Protein AF-A0A2G5ZB03-F1 (afdb_monomer_lite)

Radius of gyration: 15.95 Å; chains: 1; bounding box: 41×30×41 Å

Sequence (141 aa):
ISEDELLQTTKEIRLANLKKQQDAGVDLIAVGDFTLYDRVLDTSAMFGIIPSRYNWKGGQVSTSTYFSMARGNDEAVASEMTKWFNTNYHYIVPEYEGQRFQLTENKPLTAYREAKSELGIKGKPVLLGPYTLLKLSKGYE

pLDDT: mean 97.03, std 3.92, range [60.28, 98.75]

Secondary structure (DSSP, 8-state):
--HHHHHHHHHHHHHHHHHHHHHTT-SS-EES---SS-HHHHHHHHTT---GGG---SSSPPHHHHHHHHH--SSSPPPPEEE-TTSS-EEEPPB-SSPPP--S--HHHHHHHHHHHHH----EE----HHHHHHH-BS--

Foldseek 3Di:
DDPVVVVVVLLVVLQVVQVVCVVVVPPAAEWLCDDPAAQLLVQCQQFVLQDCQLVDPDAHQDPVSSVCCCQNDPRGHHADWDDPPPDPDIHGAREHPPDGTDGRDPSQVVRCVSCCPVPVDNHDYDHDDPVVSVVSHPDPD

Structure (mmCIF, N/CA/C/O backbone):
data_AF-A0A2G5ZB03-F1
#
_entry.id   AF-A0A2G5ZB03-F1
#
loop_
_atom_site.group_PDB
_atom_site.id
_atom_site.type_symbol
_atom_site.label_atom_id
_atom_site.label_alt_id
_atom_site.label_comp_id
_atom_site.label_asym_id
_atom_site.label_entity_id
_atom_site.label_seq_id
_atom_site.pdbx_PDB_ins_code
_atom_site.Cartn_x
_atom_site.Cartn_y
_atom_site.Cartn_z
_atom_site.occupancy
_atom_site.B_iso_or_equiv
_atom_site.auth_seq_id
_atom_site.auth_comp_id
_atom_site.auth_asym_id
_atom_site.auth_atom_id
_atom_site.pdbx_PDB_model_num
ATOM 1 N N . ILE A 1 1 ? 8.951 16.781 7.688 1.00 91.88 1 ILE A N 1
ATOM 2 C CA . ILE A 1 1 ? 8.539 15.766 8.675 1.00 91.88 1 ILE A CA 1
ATOM 3 C C . ILE A 1 1 ? 9.611 14.698 8.732 1.00 91.88 1 ILE A C 1
ATOM 5 O O . ILE A 1 1 ? 10.168 14.383 7.681 1.00 91.88 1 ILE A O 1
ATOM 9 N N . SER A 1 2 ? 9.957 14.210 9.919 1.00 97.56 2 SER A N 1
ATOM 10 C CA . SER A 1 2 ? 10.817 13.025 10.026 1.00 97.56 2 SER A CA 1
ATOM 11 C C . SER A 1 2 ? 10.037 11.764 9.629 1.00 97.56 2 SER A C 1
ATOM 13 O O . SER A 1 2 ? 8.809 11.794 9.513 1.00 97.56 2 SER A O 1
ATOM 15 N N . GLU A 1 3 ? 10.738 10.651 9.404 1.00 97.06 3 GLU A N 1
ATOM 16 C CA . GLU A 1 3 ? 10.085 9.359 9.162 1.00 97.06 3 GLU A CA 1
ATOM 17 C C . GLU A 1 3 ? 9.225 8.938 10.362 1.00 97.06 3 GLU A C 1
ATOM 19 O O . GLU A 1 3 ? 8.062 8.585 10.185 1.00 97.06 3 GLU A O 1
ATOM 24 N N . ASP A 1 4 ? 9.742 9.083 11.582 1.00 97.94 4 ASP A N 1
ATOM 25 C CA . ASP A 1 4 ? 8.992 8.771 12.803 1.00 97.94 4 ASP A CA 1
ATOM 26 C C . ASP A 1 4 ? 7.713 9.608 12.925 1.00 97.94 4 ASP A C 1
ATOM 28 O O . ASP A 1 4 ? 6.647 9.081 13.240 1.00 97.94 4 ASP A O 1
ATOM 32 N N . GLU A 1 5 ? 7.791 10.906 12.617 1.00 98.25 5 GLU A N 1
ATOM 33 C CA . GLU A 1 5 ? 6.638 11.810 12.640 1.00 98.25 5 GLU A CA 1
ATOM 34 C C . GLU A 1 5 ? 5.584 11.406 11.597 1.00 98.25 5 GLU A C 1
ATOM 36 O O . GLU A 1 5 ? 4.387 11.395 11.895 1.00 98.25 5 GLU A O 1
ATOM 41 N N . LEU A 1 6 ? 6.011 11.011 10.392 1.00 98.25 6 LEU A N 1
ATOM 42 C CA . LEU A 1 6 ? 5.122 10.477 9.357 1.00 98.25 6 LEU A CA 1
ATOM 43 C C . LEU A 1 6 ? 4.422 9.194 9.830 1.00 98.25 6 LEU A C 1
ATOM 45 O O . LEU A 1 6 ? 3.199 9.060 9.707 1.00 98.25 6 LEU A O 1
ATOM 49 N N . LEU A 1 7 ? 5.182 8.233 10.355 1.00 97.44 7 LEU A N 1
ATOM 50 C CA . LEU A 1 7 ? 4.652 6.938 10.780 1.00 97.44 7 LEU A CA 1
ATOM 51 C C . LEU A 1 7 ? 3.704 7.081 11.976 1.00 97.44 7 LEU A C 1
ATOM 53 O O . LEU A 1 7 ? 2.648 6.444 11.998 1.00 97.44 7 LEU A O 1
ATOM 57 N N . GLN A 1 8 ? 4.025 7.971 12.914 1.00 98.25 8 GLN A N 1
ATOM 58 C CA . GLN A 1 8 ? 3.172 8.281 14.055 1.00 98.25 8 GLN A CA 1
ATOM 59 C C . GLN A 1 8 ? 1.871 8.967 13.618 1.00 98.25 8 GLN A C 1
ATOM 61 O O . GLN A 1 8 ? 0.783 8.487 13.938 1.00 98.25 8 GLN A O 1
ATOM 66 N N . THR A 1 9 ? 1.961 10.020 12.801 1.00 98.56 9 THR A N 1
ATOM 67 C CA . THR A 1 9 ? 0.779 10.748 12.302 1.00 98.56 9 THR A CA 1
ATOM 68 C C . THR A 1 9 ? -0.151 9.819 11.520 1.00 98.56 9 THR A C 1
ATOM 70 O O . THR A 1 9 ? -1.370 9.824 11.686 1.00 98.56 9 THR A O 1
ATOM 73 N N . THR A 1 10 ? 0.410 8.960 10.668 1.00 98.19 10 THR A N 1
ATOM 74 C CA . THR A 1 10 ? -0.398 8.017 9.885 1.00 98.19 10 THR A CA 1
ATOM 75 C C . THR A 1 10 ? -1.007 6.915 10.749 1.00 98.19 10 THR A C 1
ATOM 77 O O . THR A 1 10 ? -2.116 6.474 10.446 1.00 98.19 10 THR A O 1
ATOM 80 N N . LYS A 1 11 ? -0.346 6.493 11.837 1.00 98.38 11 LYS A N 1
ATOM 81 C CA . LYS A 1 11 ? -0.940 5.595 12.840 1.00 98.38 11 LYS A CA 1
ATOM 82 C C . LYS A 1 11 ? -2.167 6.227 13.489 1.00 98.38 11 LYS A C 1
ATOM 84 O O . LYS A 1 11 ? -3.212 5.585 13.550 1.00 98.38 11 LYS A O 1
ATOM 89 N N . GLU A 1 12 ? -2.077 7.484 13.905 1.00 98.62 12 GLU A N 1
ATOM 90 C CA . GLU A 1 12 ? -3.203 8.209 14.506 1.00 98.62 12 GLU A CA 1
ATOM 91 C C . GLU A 1 12 ? -4.396 8.301 13.547 1.00 98.62 12 GLU A C 1
ATOM 93 O O . GLU A 1 12 ? -5.525 7.990 13.932 1.00 98.62 12 GLU A O 1
ATOM 98 N N . ILE A 1 13 ? -4.143 8.616 12.272 1.00 98.69 13 ILE A N 1
ATOM 99 C CA . ILE A 1 13 ? -5.180 8.639 11.230 1.00 98.69 13 ILE A CA 1
ATOM 100 C C . ILE A 1 13 ? -5.824 7.255 11.060 1.00 98.69 13 ILE A C 1
ATOM 102 O O . ILE A 1 13 ? -7.052 7.153 10.990 1.00 98.69 13 ILE A O 1
ATOM 106 N N . ARG A 1 14 ? -5.027 6.176 11.009 1.00 98.44 14 ARG A N 1
ATOM 107 C CA . ARG A 1 14 ? -5.553 4.803 10.912 1.00 98.44 14 ARG A CA 1
ATOM 108 C C . ARG A 1 14 ? -6.460 4.473 12.091 1.00 98.44 14 ARG A C 1
ATOM 110 O O . ARG A 1 14 ? -7.591 4.043 11.874 1.00 98.44 14 ARG A O 1
ATOM 117 N N . LEU A 1 15 ? -6.006 4.715 13.319 1.00 98.69 15 LEU A N 1
ATOM 118 C CA . LEU A 1 15 ? -6.782 4.415 14.524 1.00 98.69 15 LEU A CA 1
ATOM 119 C C . LEU A 1 15 ? -8.071 5.239 14.596 1.00 98.69 15 LEU A C 1
ATOM 121 O O . LEU A 1 15 ? -9.127 4.679 14.889 1.00 98.69 15 LEU A O 1
ATOM 125 N N . ALA A 1 16 ? -8.025 6.526 14.248 1.00 98.75 16 ALA A N 1
ATOM 126 C CA . ALA A 1 16 ? -9.215 7.371 14.188 1.00 98.75 16 ALA A CA 1
ATOM 127 C 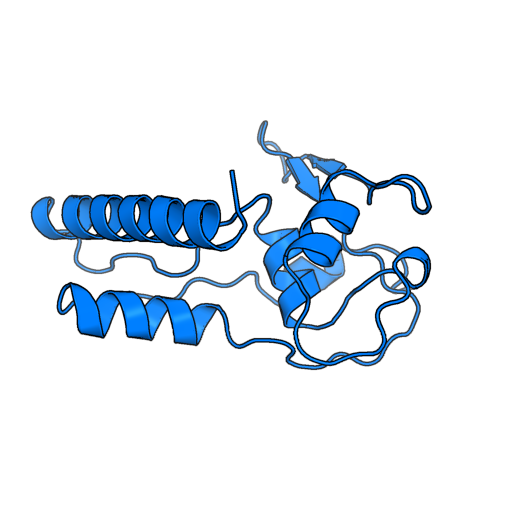C . ALA A 1 16 ? -10.243 6.850 13.163 1.00 98.75 16 ALA A C 1
ATOM 129 O O . ALA A 1 16 ? -11.436 6.763 13.463 1.00 98.75 16 ALA A O 1
ATOM 130 N N . ASN A 1 17 ? -9.791 6.433 11.976 1.00 98.62 17 ASN A N 1
ATOM 131 C CA . ASN A 1 17 ? -10.662 5.878 10.935 1.00 98.62 17 ASN A CA 1
ATOM 132 C C . ASN A 1 17 ? -11.280 4.531 11.335 1.00 98.62 17 ASN A C 1
ATOM 134 O O . ASN A 1 17 ? -12.449 4.273 11.036 1.00 98.62 17 ASN A O 1
ATOM 138 N N . LEU A 1 18 ? -10.516 3.668 12.006 1.00 98.69 18 LEU A N 1
ATOM 139 C CA . LEU A 1 18 ? -11.014 2.392 12.520 1.00 98.69 18 LEU A CA 1
ATOM 140 C C . LEU A 1 18 ? -12.026 2.603 13.647 1.00 98.69 18 LEU A C 1
ATOM 142 O O . LEU A 1 18 ? -13.096 1.994 13.634 1.00 98.69 18 LEU A O 1
ATOM 146 N N . LYS A 1 19 ? -11.726 3.510 14.582 1.00 98.62 19 LYS A N 1
ATOM 147 C CA . LYS A 1 19 ? -12.623 3.858 15.685 1.00 98.62 19 LYS A CA 1
ATOM 148 C C . LYS A 1 19 ? -13.945 4.423 15.172 1.00 98.62 19 LYS A C 1
ATOM 150 O O . LYS A 1 19 ? -15.000 3.970 15.596 1.00 98.62 19 LYS A O 1
ATOM 155 N N . LYS A 1 20 ? -13.899 5.302 14.168 1.00 98.75 20 LYS A N 1
ATOM 156 C CA . LYS A 1 20 ? -15.099 5.835 13.508 1.00 98.75 20 LYS A CA 1
ATOM 157 C C . LYS A 1 20 ? -15.992 4.737 12.917 1.00 98.75 20 LYS A C 1
ATOM 159 O O . LYS A 1 20 ? -17.209 4.823 13.034 1.00 98.75 20 LYS A O 1
ATOM 164 N N . GLN A 1 21 ? -15.411 3.714 12.286 1.00 98.62 21 GLN A N 1
ATOM 165 C CA . GLN A 1 21 ? -16.176 2.577 11.755 1.00 98.62 21 GLN A CA 1
ATOM 166 C C . GLN A 1 21 ? -16.764 1.705 12.876 1.00 98.62 21 GLN A C 1
ATOM 168 O O . GLN A 1 21 ? -17.911 1.277 12.771 1.00 98.62 21 GLN A O 1
ATOM 173 N N . GLN A 1 22 ? -16.007 1.477 13.956 1.00 98.50 22 GLN A N 1
ATOM 174 C CA . GLN A 1 22 ? -16.486 0.764 15.145 1.00 98.50 22 GLN A CA 1
ATOM 175 C C . GLN A 1 22 ? -17.666 1.491 15.800 1.00 98.50 22 GLN A C 1
ATOM 177 O O . GLN A 1 22 ? -18.681 0.863 16.087 1.00 98.50 22 GLN A O 1
ATOM 182 N N . ASP A 1 23 ? -17.560 2.806 15.990 1.00 98.56 23 ASP A N 1
ATOM 183 C CA . ASP A 1 23 ? -18.603 3.627 16.616 1.00 98.56 23 ASP A CA 1
ATOM 184 C C . ASP A 1 23 ? -19.862 3.729 15.742 1.00 98.56 23 ASP A C 1
ATOM 186 O O . ASP A 1 23 ? -20.970 3.862 16.257 1.00 98.56 23 ASP A O 1
ATOM 190 N N . ALA A 1 24 ? -19.710 3.602 14.421 1.00 98.62 24 ALA A N 1
ATOM 191 C CA . ALA A 1 24 ? -20.822 3.485 13.482 1.00 98.62 24 ALA A CA 1
ATOM 192 C C . ALA A 1 24 ? -21.484 2.090 13.472 1.00 98.62 24 ALA A C 1
ATOM 194 O O . ALA A 1 24 ? -22.452 1.892 12.739 1.00 98.62 24 ALA A O 1
ATOM 195 N N . GLY A 1 25 ? -20.980 1.123 14.249 1.00 98.19 25 GLY A N 1
ATOM 196 C CA . GLY A 1 25 ? -21.544 -0.225 14.344 1.00 98.19 25 GLY A CA 1
ATOM 197 C C . GLY A 1 25 ? -21.246 -1.128 13.144 1.00 98.19 25 GLY A C 1
ATOM 198 O O . GLY A 1 25 ? -22.015 -2.042 12.873 1.00 98.19 25 GLY A O 1
ATOM 199 N N . VAL A 1 26 ? -20.159 -0.886 12.398 1.00 98.38 26 VAL A N 1
ATOM 200 C CA . VAL A 1 26 ? -19.772 -1.737 11.258 1.00 98.38 26 VAL A CA 1
ATOM 201 C C . VAL A 1 26 ? -19.312 -3.115 11.749 1.00 98.38 26 VAL A C 1
ATOM 203 O O . VAL A 1 26 ? -18.305 -3.217 12.448 1.00 98.38 26 VAL A O 1
ATOM 206 N N . ASP A 1 27 ? -19.985 -4.186 11.316 1.00 96.94 27 ASP A N 1
ATOM 207 C CA . ASP A 1 27 ? -19.658 -5.562 11.729 1.00 96.94 27 ASP A CA 1
ATOM 208 C C . ASP A 1 27 ? -18.289 -6.041 11.215 1.00 96.94 27 ASP A C 1
ATOM 210 O O . ASP A 1 27 ? -17.533 -6.711 11.918 1.00 96.94 27 ASP A O 1
ATOM 214 N N . LEU A 1 28 ? -17.964 -5.707 9.960 1.00 98.00 28 LEU A N 1
ATOM 215 C CA . LEU A 1 28 ? -16.750 -6.146 9.265 1.00 98.00 28 LEU A C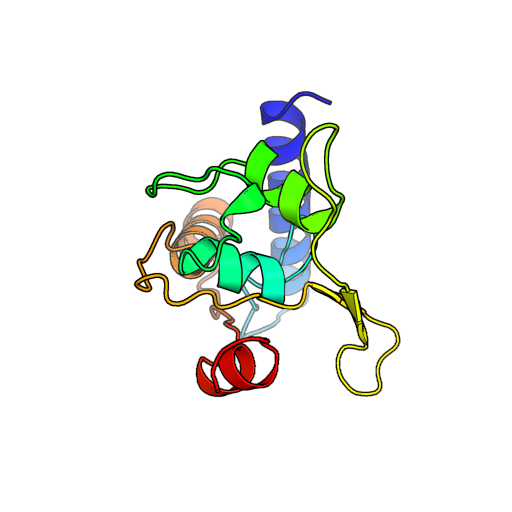A 1
ATOM 216 C C . LEU A 1 28 ? -15.888 -4.953 8.851 1.00 98.00 28 LEU A C 1
ATOM 218 O O . LEU A 1 28 ? -15.865 -4.558 7.683 1.00 98.00 28 LEU A O 1
ATOM 222 N N . ILE A 1 29 ? -15.147 -4.412 9.815 1.00 98.62 29 ILE A N 1
ATOM 223 C CA . ILE A 1 29 ? -14.231 -3.283 9.615 1.00 98.62 29 ILE A CA 1
ATOM 224 C C . ILE A 1 29 ? -13.038 -3.730 8.767 1.00 98.62 29 ILE A C 1
ATOM 226 O O . ILE A 1 29 ? -12.306 -4.645 9.154 1.00 98.62 29 ILE A O 1
ATOM 230 N N . ALA A 1 30 ? -12.842 -3.100 7.608 1.00 98.25 30 ALA A N 1
ATOM 231 C CA . ALA A 1 30 ? -11.697 -3.377 6.747 1.00 98.25 30 ALA A CA 1
ATOM 232 C C . ALA A 1 30 ? -10.394 -2.897 7.406 1.00 98.25 30 ALA A C 1
ATOM 234 O O . ALA A 1 30 ? -10.356 -1.827 8.010 1.00 98.25 30 ALA A O 1
ATOM 235 N N . VAL A 1 31 ? -9.335 -3.702 7.297 1.00 98.38 31 VAL A N 1
ATOM 236 C CA . VAL A 1 31 ? -7.985 -3.335 7.748 1.00 98.38 31 VAL A CA 1
ATOM 237 C C . VAL A 1 31 ? -6.961 -3.664 6.667 1.00 98.38 31 VAL A C 1
ATOM 239 O O . VAL A 1 31 ? -7.072 -4.681 5.983 1.00 98.38 31 VAL A O 1
ATOM 242 N N . GLY A 1 32 ? -5.943 -2.817 6.528 1.00 95.75 32 GLY A N 1
ATOM 243 C CA . GLY A 1 32 ? -4.874 -2.986 5.537 1.00 95.75 32 GLY A CA 1
ATOM 244 C C . GLY A 1 32 ? -5.096 -2.252 4.209 1.00 95.75 32 GLY A C 1
ATOM 245 O O . GLY A 1 32 ? -4.209 -2.277 3.365 1.00 95.75 32 GLY A O 1
ATOM 246 N N . ASP A 1 33 ? -6.222 -1.555 4.029 1.00 96.31 33 ASP A N 1
ATOM 247 C CA . ASP A 1 33 ? -6.482 -0.688 2.871 1.00 96.31 33 ASP A CA 1
ATOM 248 C C . ASP A 1 33 ? -5.752 0.659 2.927 1.00 96.31 33 ASP A C 1
ATOM 250 O O . ASP A 1 33 ? -5.580 1.289 1.880 1.00 96.31 33 ASP A O 1
ATOM 254 N N . PHE A 1 34 ? -5.337 1.090 4.124 1.00 97.88 34 PHE A N 1
ATOM 255 C CA . PHE A 1 34 ? -4.575 2.318 4.322 1.00 97.88 34 PHE A CA 1
ATOM 256 C C . PHE A 1 34 ? -3.198 2.223 3.656 1.00 97.88 34 PHE A C 1
ATOM 258 O O . PHE A 1 34 ? -2.437 1.269 3.859 1.00 97.88 34 PHE A O 1
ATOM 265 N N . THR A 1 35 ? -2.844 3.265 2.914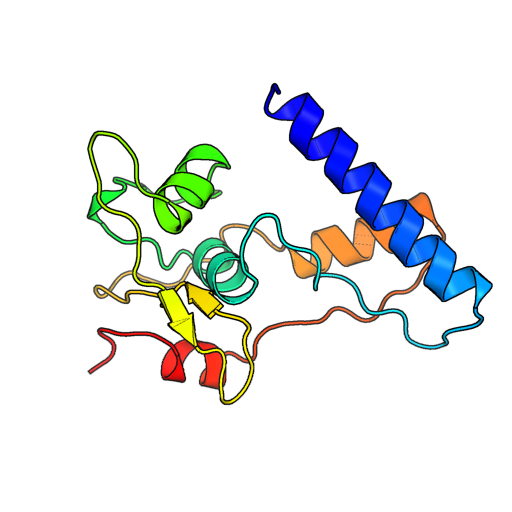 1.00 97.81 35 THR A N 1
ATOM 266 C CA . THR A 1 35 ? -1.595 3.351 2.162 1.00 97.81 35 THR A CA 1
ATOM 267 C C . THR A 1 35 ? -0.927 4.704 2.368 1.00 97.81 35 THR A C 1
ATOM 269 O O . THR A 1 35 ? -1.604 5.702 2.612 1.00 97.81 35 THR A O 1
ATOM 272 N N . LEU A 1 36 ? 0.404 4.730 2.271 1.00 98.06 36 LEU A N 1
ATOM 273 C CA . LEU A 1 36 ? 1.169 5.978 2.223 1.00 98.06 36 LEU A CA 1
ATOM 274 C C . LEU A 1 36 ? 1.151 6.602 0.822 1.00 98.06 36 LEU A C 1
ATOM 276 O O . LEU A 1 36 ? 1.483 7.778 0.682 1.00 98.06 36 LEU A O 1
ATOM 280 N N . TYR A 1 37 ? 0.783 5.831 -0.207 1.00 98.50 37 TYR A N 1
ATOM 281 C CA . TYR A 1 37 ? 0.696 6.332 -1.574 1.00 98.50 37 TYR A CA 1
ATOM 282 C C . TYR A 1 37 ? -0.336 5.566 -2.410 1.00 98.50 37 TYR A C 1
ATOM 284 O O . TYR A 1 37 ? -1.368 6.119 -2.794 1.00 98.50 37 TYR A O 1
ATOM 292 N N . ASP A 1 38 ? -0.084 4.281 -2.667 1.00 98.12 38 ASP A N 1
ATOM 293 C CA . ASP A 1 38 ? -0.940 3.429 -3.488 1.00 98.12 38 ASP A CA 1
ATOM 294 C C . ASP A 1 38 ? -0.951 1.975 -2.999 1.00 98.12 38 ASP A C 1
ATOM 296 O O . ASP A 1 38 ? 0.054 1.419 -2.560 1.00 98.12 38 ASP A O 1
ATOM 300 N N . ARG A 1 39 ? -2.115 1.330 -3.100 1.00 97.69 39 ARG A N 1
ATOM 301 C CA . ARG A 1 39 ? -2.310 -0.059 -2.664 1.00 97.69 39 ARG A CA 1
ATOM 302 C C . ARG A 1 39 ? -1.687 -1.092 -3.597 1.00 97.69 39 ARG A C 1
ATOM 304 O O . ARG A 1 39 ? -1.370 -2.198 -3.152 1.00 97.69 39 ARG A O 1
ATOM 311 N N . VAL A 1 40 ? -1.536 -0.774 -4.883 1.00 98.56 40 VAL A N 1
ATOM 312 C CA . VAL A 1 40 ? -0.816 -1.661 -5.802 1.00 98.56 40 VAL A CA 1
ATOM 313 C C . VAL A 1 40 ? 0.676 -1.570 -5.501 1.00 98.56 40 VAL A C 1
ATOM 315 O O . VAL A 1 40 ? 1.306 -2.608 -5.316 1.00 98.56 40 VAL A O 1
ATOM 318 N N . LEU A 1 41 ? 1.194 -0.356 -5.286 1.00 98.69 41 LEU A N 1
ATOM 319 C CA . LEU A 1 41 ? 2.550 -0.117 -4.794 1.00 98.69 41 LEU A CA 1
ATOM 320 C C . LEU A 1 41 ? 2.846 -0.852 -3.482 1.00 98.69 41 LEU A C 1
ATOM 322 O O . LEU A 1 41 ? 3.891 -1.487 -3.358 1.00 98.69 41 LEU A O 1
ATOM 326 N N . ASP A 1 42 ? 1.918 -0.813 -2.523 1.00 98.38 42 ASP A N 1
ATOM 327 C CA . ASP A 1 42 ? 2.037 -1.568 -1.271 1.00 98.38 42 ASP A CA 1
ATOM 328 C C . ASP A 1 42 ? 2.223 -3.062 -1.527 1.00 98.38 42 ASP A C 1
ATOM 330 O O . ASP A 1 42 ? 3.060 -3.706 -0.901 1.00 98.38 42 ASP A O 1
ATOM 334 N N . THR A 1 43 ? 1.450 -3.615 -2.462 1.00 98.06 43 THR A N 1
ATOM 335 C CA . THR A 1 43 ? 1.502 -5.040 -2.798 1.00 98.06 43 THR A CA 1
ATOM 336 C C . THR A 1 43 ? 2.799 -5.384 -3.538 1.00 98.06 43 THR A C 1
ATOM 338 O O . THR A 1 43 ? 3.398 -6.425 -3.265 1.00 98.06 43 THR A O 1
ATOM 341 N N . SER A 1 44 ? 3.279 -4.496 -4.415 1.00 97.81 44 SER A N 1
ATOM 342 C CA . SER A 1 44 ? 4.589 -4.611 -5.064 1.00 97.81 44 SER A CA 1
ATOM 343 C C . SER A 1 44 ? 5.716 -4.638 -4.038 1.00 97.81 44 SER A C 1
ATOM 345 O O . SER A 1 44 ? 6.528 -5.561 -4.047 1.00 97.81 44 SER A O 1
ATOM 347 N N . ALA A 1 45 ? 5.723 -3.683 -3.103 1.00 98.06 45 ALA A N 1
ATOM 348 C CA . ALA A 1 45 ? 6.695 -3.631 -2.019 1.00 98.06 45 ALA A CA 1
ATOM 349 C C . ALA A 1 45 ? 6.644 -4.905 -1.169 1.00 98.06 45 ALA A C 1
ATOM 351 O O . ALA A 1 45 ? 7.681 -5.538 -0.973 1.00 98.06 45 ALA A O 1
ATOM 352 N N . MET A 1 46 ? 5.443 -5.332 -0.759 1.00 97.75 46 MET A N 1
ATOM 353 C CA . MET A 1 46 ? 5.190 -6.519 0.068 1.00 97.75 46 MET A CA 1
ATOM 354 C C . MET A 1 46 ? 5.756 -7.815 -0.531 1.00 97.75 46 MET A C 1
ATOM 356 O O . MET A 1 46 ? 6.206 -8.685 0.214 1.00 97.75 46 MET A O 1
ATOM 360 N N . PHE A 1 47 ? 5.749 -7.942 -1.863 1.00 97.31 47 PHE A N 1
ATOM 361 C CA . PHE A 1 47 ? 6.248 -9.125 -2.574 1.00 97.31 47 PHE A CA 1
ATOM 362 C C . PHE A 1 47 ? 7.612 -8.940 -3.255 1.00 97.31 47 PHE A C 1
ATOM 364 O O . PHE A 1 47 ? 8.061 -9.829 -3.986 1.00 97.31 47 PHE A O 1
ATOM 371 N N . GLY A 1 48 ? 8.289 -7.816 -3.008 1.00 97.19 48 GLY A N 1
ATOM 372 C CA . GLY A 1 48 ? 9.618 -7.552 -3.553 1.00 97.19 48 GLY A CA 1
ATOM 373 C C . GLY A 1 48 ? 9.633 -7.279 -5.056 1.00 97.19 48 GLY A C 1
ATOM 374 O O . GLY A 1 48 ? 10.638 -7.533 -5.714 1.00 97.19 48 GLY A O 1
ATOM 375 N N . ILE A 1 49 ? 8.530 -6.775 -5.612 1.00 97.44 49 ILE A N 1
ATOM 376 C CA . ILE A 1 49 ? 8.435 -6.330 -7.005 1.00 97.44 49 ILE A CA 1
ATOM 377 C C . ILE A 1 49 ? 9.000 -4.907 -7.088 1.00 97.44 49 ILE A C 1
ATOM 379 O O . ILE A 1 49 ? 8.256 -3.931 -7.172 1.00 97.44 49 ILE A O 1
ATOM 383 N N . ILE A 1 50 ? 10.324 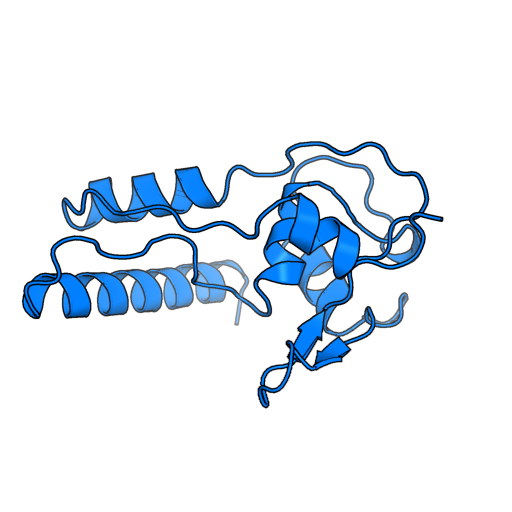-4.799 -6.971 1.00 97.88 50 ILE A N 1
ATOM 384 C CA . ILE A 1 50 ? 11.049 -3.527 -6.954 1.00 97.88 50 ILE A CA 1
ATOM 385 C C . ILE A 1 50 ? 11.905 -3.419 -8.216 1.00 97.88 50 ILE A C 1
ATOM 387 O O . ILE A 1 50 ? 12.756 -4.289 -8.416 1.00 97.88 50 ILE A O 1
ATOM 391 N N . PRO A 1 51 ? 11.726 -2.370 -9.039 1.00 97.75 51 PRO A N 1
ATOM 392 C CA . PRO A 1 51 ? 12.552 -2.169 -10.225 1.00 97.75 51 PRO A CA 1
ATOM 393 C C . PRO A 1 51 ? 14.040 -2.068 -9.880 1.00 97.75 51 PRO A C 1
ATOM 395 O O . PRO A 1 51 ? 14.422 -1.392 -8.916 1.00 97.75 51 PRO A O 1
ATOM 398 N N . SER A 1 52 ? 14.896 -2.699 -10.687 1.00 96.88 52 SER A N 1
ATOM 399 C CA . SER A 1 52 ? 16.345 -2.779 -10.446 1.00 96.88 52 SER A CA 1
ATOM 400 C C . SER A 1 52 ? 17.017 -1.411 -10.310 1.00 96.88 52 SER A C 1
ATOM 402 O O . SER A 1 52 ? 17.955 -1.266 -9.523 1.00 96.88 52 SER A O 1
ATOM 404 N N . ARG A 1 53 ? 16.488 -0.386 -10.993 1.00 97.88 53 ARG A N 1
ATOM 405 C CA . ARG A 1 53 ? 16.974 1.004 -10.924 1.00 97.88 53 ARG A CA 1
ATOM 406 C C . ARG A 1 53 ? 16.948 1.623 -9.522 1.00 97.88 53 ARG A C 1
ATOM 408 O O . ARG A 1 53 ? 17.695 2.558 -9.274 1.00 97.88 53 ARG A O 1
ATOM 415 N N . TYR A 1 54 ? 16.148 1.097 -8.591 1.00 97.75 54 TYR A N 1
ATOM 416 C CA . TYR A 1 54 ? 16.150 1.553 -7.194 1.00 97.75 54 TYR A CA 1
ATOM 417 C C . TYR A 1 54 ? 17.199 0.850 -6.322 1.00 97.75 54 TYR A C 1
ATOM 419 O O . TYR A 1 54 ? 17.228 1.055 -5.110 1.00 97.75 54 TYR A O 1
ATOM 427 N N . ASN A 1 55 ? 18.050 0.004 -6.915 1.00 95.44 55 ASN A N 1
ATOM 428 C CA . ASN A 1 55 ? 19.186 -0.656 -6.269 1.00 95.44 55 ASN A CA 1
ATOM 429 C C . ASN A 1 55 ? 18.846 -1.466 -5.003 1.00 95.44 55 ASN A C 1
ATOM 431 O O . ASN A 1 55 ? 19.731 -1.759 -4.196 1.00 95.44 55 ASN A O 1
ATOM 435 N N . TRP A 1 56 ? 17.590 -1.881 -4.837 1.00 96.31 56 TRP A N 1
ATOM 436 C CA . TRP A 1 56 ? 17.152 -2.672 -3.691 1.00 96.31 56 TRP A CA 1
ATOM 437 C C . TRP A 1 56 ? 17.767 -4.077 -3.718 1.00 96.31 56 TRP A C 1
ATOM 439 O O . TRP A 1 56 ? 17.758 -4.760 -4.741 1.00 96.31 56 TRP A O 1
ATOM 449 N N . LYS A 1 57 ? 18.327 -4.514 -2.584 1.00 93.81 57 LYS A N 1
ATOM 450 C CA . LYS A 1 57 ? 19.084 -5.777 -2.464 1.00 93.81 57 LYS A CA 1
ATOM 451 C C . LYS A 1 57 ? 18.322 -6.887 -1.729 1.00 93.81 57 LYS A C 1
ATOM 453 O O . LYS A 1 57 ? 18.913 -7.907 -1.388 1.00 93.81 57 LYS A O 1
ATOM 458 N N . GLY A 1 58 ? 17.021 -6.704 -1.503 1.00 93.75 58 GLY A N 1
ATOM 459 C CA . GLY A 1 58 ? 16.180 -7.614 -0.724 1.00 93.75 58 GLY A CA 1
ATOM 460 C C . GLY A 1 58 ? 15.934 -7.140 0.712 1.00 93.75 58 GLY A C 1
ATOM 461 O O . GLY A 1 58 ? 16.447 -6.106 1.135 1.00 93.75 58 GLY A O 1
ATOM 462 N N . GLY A 1 59 ? 15.137 -7.906 1.463 1.00 94.88 59 GLY A N 1
ATOM 463 C CA . GLY A 1 59 ? 14.750 -7.578 2.842 1.00 94.88 59 GLY A CA 1
ATOM 464 C C . GLY A 1 59 ? 13.503 -6.697 2.928 1.00 94.88 59 GLY A C 1
ATOM 465 O O . GLY A 1 59 ? 12.676 -6.704 2.026 1.00 94.88 59 GLY A O 1
ATOM 466 N N . GLN A 1 60 ? 13.331 -5.954 4.018 1.00 96.62 60 GLN A N 1
ATOM 467 C CA . GLN A 1 60 ? 12.218 -5.008 4.132 1.00 96.62 60 GLN A CA 1
ATOM 468 C C . GLN A 1 60 ? 12.444 -3.813 3.192 1.00 96.62 60 GLN A C 1
ATOM 470 O O . GLN A 1 60 ? 13.562 -3.311 3.062 1.00 96.62 60 GLN A O 1
ATOM 475 N N . VAL A 1 61 ? 11.391 -3.357 2.512 1.00 97.69 61 VAL A N 1
ATOM 476 C CA . VAL A 1 61 ? 11.458 -2.163 1.657 1.00 97.69 61 VAL A CA 1
ATOM 477 C C . VAL A 1 61 ? 11.408 -0.925 2.550 1.00 97.69 61 VAL A C 1
ATOM 479 O O . VAL A 1 61 ? 10.474 -0.763 3.330 1.00 97.69 61 VAL A O 1
ATOM 482 N N . SER A 1 62 ? 12.418 -0.058 2.450 1.00 97.44 62 SER A N 1
ATOM 483 C CA . SER A 1 62 ? 12.462 1.180 3.236 1.00 97.44 62 SER A CA 1
ATOM 484 C C . SER A 1 62 ? 11.416 2.191 2.757 1.00 97.44 62 SER A C 1
ATOM 486 O O . SER A 1 62 ? 11.062 2.215 1.575 1.00 97.44 62 SER A O 1
ATOM 488 N N . THR A 1 63 ? 10.990 3.094 3.641 1.00 97.38 63 THR A N 1
ATOM 489 C CA . THR A 1 63 ? 10.098 4.213 3.296 1.00 97.38 63 THR A CA 1
ATOM 490 C C . THR A 1 63 ? 10.678 5.080 2.171 1.00 97.38 63 THR A C 1
ATOM 492 O O . THR A 1 63 ? 9.953 5.507 1.273 1.00 97.38 63 THR A O 1
ATOM 495 N N . SER A 1 64 ? 12.001 5.281 2.162 1.00 97.38 64 SER A N 1
ATOM 496 C CA . SER A 1 64 ? 12.703 6.015 1.102 1.00 97.38 64 SER A CA 1
ATOM 497 C C . SER A 1 64 ? 12.607 5.310 -0.258 1.00 97.38 64 SER A C 1
ATOM 499 O O . SER A 1 64 ? 12.247 5.934 -1.258 1.00 97.38 64 SER A O 1
ATOM 501 N N . THR A 1 65 ? 12.849 3.995 -0.307 1.00 98.25 65 THR A N 1
ATOM 502 C CA . THR A 1 65 ? 12.699 3.193 -1.535 1.00 98.25 65 THR A CA 1
ATOM 503 C C . THR A 1 65 ? 11.248 3.193 -2.016 1.00 98.25 65 THR A C 1
ATOM 505 O O . THR A 1 65 ? 10.996 3.403 -3.200 1.00 98.25 65 THR A O 1
ATOM 508 N N . TYR A 1 66 ? 10.291 3.029 -1.098 1.00 98.56 66 TYR A N 1
ATOM 509 C CA . TYR A 1 66 ? 8.861 3.065 -1.400 1.00 98.56 66 TYR A CA 1
ATOM 510 C C . TYR A 1 66 ? 8.447 4.394 -2.054 1.00 98.56 66 TYR A C 1
ATOM 512 O O . TYR A 1 66 ? 7.809 4.398 -3.107 1.00 98.56 66 TYR A O 1
ATOM 520 N N . PHE A 1 67 ? 8.859 5.535 -1.493 1.00 98.50 67 PHE A N 1
ATOM 521 C CA . PHE A 1 67 ? 8.561 6.836 -2.098 1.00 98.50 67 PHE A CA 1
ATOM 522 C C . PHE A 1 67 ? 9.363 7.118 -3.370 1.00 98.50 67 PHE A C 1
ATOM 524 O O . PHE A 1 67 ? 8.837 7.772 -4.269 1.00 98.50 67 PHE A O 1
ATOM 531 N N . SER A 1 68 ? 10.582 6.586 -3.491 1.00 98.50 68 SER A N 1
ATOM 532 C CA . SER A 1 68 ? 11.357 6.659 -4.736 1.00 98.50 68 SER A CA 1
ATOM 533 C C . SER A 1 68 ? 10.640 5.929 -5.875 1.00 98.50 68 SER A C 1
ATOM 535 O O . SER A 1 68 ? 10.585 6.438 -6.991 1.00 98.50 68 SER A O 1
ATOM 537 N N . MET A 1 69 ? 10.002 4.789 -5.599 1.00 98.62 69 MET A N 1
ATOM 538 C CA . MET A 1 69 ? 9.141 4.111 -6.574 1.00 98.62 69 MET A CA 1
ATOM 539 C C . MET A 1 69 ? 7.935 4.963 -6.968 1.00 98.62 69 MET A C 1
ATOM 541 O O . MET A 1 69 ? 7.621 5.071 -8.151 1.00 98.62 69 MET A O 1
ATOM 545 N N . ALA A 1 70 ? 7.291 5.606 -5.993 1.00 98.56 70 ALA A N 1
ATOM 546 C CA . ALA A 1 70 ? 6.102 6.421 -6.221 1.00 98.56 70 ALA A CA 1
ATOM 547 C C . ALA A 1 70 ? 6.372 7.732 -6.983 1.00 98.56 70 ALA A C 1
ATOM 549 O O . ALA A 1 70 ? 5.516 8.194 -7.734 1.00 98.56 70 ALA A O 1
ATOM 550 N N . ARG A 1 71 ? 7.517 8.383 -6.737 1.00 98.44 71 ARG A N 1
ATOM 551 C CA . ARG A 1 71 ? 7.763 9.778 -7.156 1.00 98.44 71 ARG A CA 1
ATOM 552 C C . ARG A 1 71 ? 9.130 10.037 -7.785 1.00 98.44 71 ARG A C 1
ATOM 554 O O . ARG A 1 71 ? 9.372 11.157 -8.226 1.00 98.44 71 ARG A O 1
ATOM 561 N N . GLY A 1 72 ? 9.986 9.025 -7.867 1.00 98.12 72 GLY A N 1
ATOM 562 C CA . GLY A 1 72 ? 11.366 9.168 -8.313 1.00 98.12 72 GLY A CA 1
ATOM 563 C C . GLY A 1 72 ? 12.259 9.804 -7.250 1.00 98.12 72 GLY A C 1
ATOM 564 O O . GLY A 1 72 ? 11.808 10.204 -6.174 1.00 98.12 72 GLY A O 1
ATO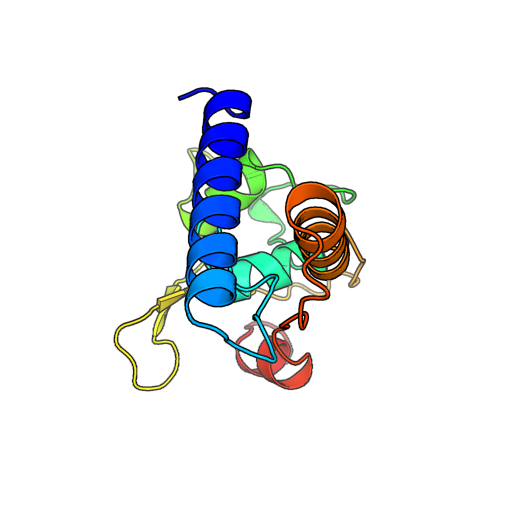M 565 N N . ASN A 1 73 ? 13.543 9.871 -7.569 1.00 97.62 73 ASN A N 1
ATOM 566 C CA . ASN A 1 73 ? 14.574 10.588 -6.827 1.00 97.62 73 ASN A CA 1
ATOM 567 C C . ASN A 1 73 ? 15.635 11.107 -7.823 1.00 97.62 73 ASN A C 1
ATOM 569 O O . ASN A 1 73 ? 15.421 11.045 -9.035 1.00 97.62 73 ASN A O 1
ATOM 573 N N . ASP A 1 74 ? 16.766 11.612 -7.329 1.00 97.06 74 ASP A N 1
ATOM 574 C CA . ASP A 1 74 ? 17.823 12.190 -8.175 1.00 97.06 74 ASP A CA 1
ATOM 575 C C . ASP A 1 74 ? 18.516 11.163 -9.097 1.00 97.06 74 ASP A C 1
ATOM 577 O O . ASP A 1 74 ? 19.125 11.536 -10.097 1.00 97.06 74 ASP A O 1
ATOM 581 N N . GLU A 1 75 ? 18.418 9.869 -8.782 1.00 96.00 75 GLU A N 1
ATOM 582 C CA . GLU A 1 75 ? 19.134 8.779 -9.459 1.00 96.00 75 GLU A CA 1
ATOM 583 C C . GLU A 1 75 ? 18.212 7.901 -10.320 1.00 96.00 75 GLU A C 1
ATOM 585 O O . GLU A 1 75 ? 18.663 7.260 -11.270 1.00 96.00 75 GLU A O 1
ATOM 590 N N . ALA A 1 76 ? 16.917 7.852 -10.000 1.00 97.56 76 ALA A N 1
ATOM 591 C CA . ALA A 1 76 ? 15.951 6.955 -10.614 1.00 97.56 76 ALA A CA 1
ATOM 592 C C . ALA A 1 76 ? 14.607 7.647 -10.861 1.00 97.56 76 ALA A C 1
ATOM 594 O O . ALA A 1 76 ? 13.980 8.213 -9.961 1.00 97.56 76 ALA A O 1
ATOM 595 N N . VAL A 1 77 ? 14.115 7.519 -12.094 1.00 98.06 77 VAL A N 1
ATOM 596 C CA . VAL A 1 77 ? 12.774 7.975 -12.476 1.00 98.06 77 VAL A CA 1
ATOM 597 C C . VAL A 1 77 ? 11.696 7.210 -11.711 1.00 98.06 77 VAL A C 1
ATOM 599 O O . VAL A 1 77 ? 11.874 6.032 -11.388 1.00 98.06 77 VAL A O 1
ATOM 602 N N . ALA A 1 78 ? 10.574 7.877 -11.429 1.00 98.44 78 ALA A N 1
ATOM 603 C CA . ALA A 1 78 ? 9.399 7.268 -10.808 1.00 98.44 78 ALA A CA 1
ATOM 604 C C . ALA A 1 78 ? 8.868 6.089 -11.636 1.00 98.44 78 ALA A C 1
ATOM 606 O O . ALA A 1 78 ? 9.042 6.044 -12.854 1.00 98.44 78 ALA A O 1
ATOM 607 N N . SER A 1 79 ? 8.188 5.157 -10.974 1.00 98.50 79 SER A N 1
ATOM 608 C CA . SER A 1 79 ? 7.423 4.116 -11.662 1.00 98.50 79 SER A CA 1
ATOM 609 C C . SER A 1 79 ? 6.187 4.733 -12.324 1.00 98.50 79 SER A C 1
ATOM 611 O O . SER A 1 79 ? 5.665 5.756 -11.872 1.00 98.50 79 SER A O 1
ATOM 613 N N . GLU A 1 80 ? 5.723 4.128 -13.415 1.00 98.19 80 GLU A N 1
ATOM 614 C CA . GLU A 1 80 ? 4.555 4.621 -14.148 1.00 98.19 80 GLU A CA 1
ATOM 615 C C . GLU A 1 80 ? 3.298 4.594 -13.272 1.00 98.19 80 GLU A C 1
ATOM 617 O O . GLU A 1 80 ? 3.067 3.645 -12.523 1.00 98.19 80 GLU A O 1
ATOM 622 N N . MET A 1 81 ? 2.444 5.611 -13.414 1.00 98.06 81 MET A N 1
ATOM 623 C CA . MET A 1 81 ? 1.091 5.588 -12.869 1.00 98.06 81 MET A CA 1
ATOM 624 C C . MET A 1 81 ? 0.054 5.528 -13.985 1.00 98.06 81 MET A C 1
ATOM 626 O O . MET A 1 81 ? 0.197 6.185 -15.015 1.00 98.06 81 MET A O 1
ATOM 630 N N . THR A 1 82 ? -1.019 4.774 -13.770 1.00 98.25 82 THR A N 1
ATOM 631 C CA . THR A 1 82 ? -2.127 4.673 -14.728 1.00 98.25 82 THR A CA 1
ATOM 632 C C . THR A 1 82 ? -3.470 4.565 -14.015 1.00 98.25 82 THR A C 1
ATOM 634 O O . THR A 1 82 ? -3.528 4.393 -12.796 1.00 98.25 82 THR A O 1
ATOM 637 N N . LYS A 1 83 ? -4.573 4.720 -14.755 1.00 98.19 83 LYS A N 1
ATOM 638 C CA . LYS A 1 83 ? -5.920 4.739 -14.169 1.00 98.19 83 LYS A CA 1
ATOM 639 C C . LYS A 1 83 ? -6.253 3.394 -13.525 1.00 98.19 83 LYS A C 1
ATOM 641 O O . LYS A 1 83 ? -6.096 2.332 -14.125 1.00 98.19 83 LYS A O 1
ATOM 646 N N . TRP A 1 84 ? -6.791 3.448 -12.312 1.00 98.31 84 TRP A N 1
ATOM 647 C CA . TRP A 1 84 ? -7.397 2.302 -11.653 1.00 98.31 84 TRP A CA 1
ATOM 648 C C . TRP A 1 84 ? -8.780 2.050 -12.250 1.00 98.31 84 TRP A C 1
ATOM 650 O O . TRP A 1 84 ? -9.764 2.716 -11.900 1.00 98.31 84 TRP A O 1
ATOM 660 N N . PHE A 1 85 ? -8.839 1.087 -13.170 1.00 97.81 85 PHE A N 1
ATOM 661 C CA . PHE A 1 85 ? -10.039 0.758 -13.938 1.00 97.81 85 PHE A CA 1
ATOM 662 C C . PHE A 1 85 ? -10.663 2.020 -14.566 1.00 97.81 85 PHE A C 1
ATOM 664 O O . PHE A 1 85 ? -9.970 2.842 -15.161 1.00 97.81 85 PHE A O 1
ATOM 671 N N . ASN A 1 86 ? -11.977 2.189 -14.437 1.00 97.62 86 ASN A N 1
ATOM 672 C CA . ASN A 1 86 ? -12.722 3.340 -14.938 1.00 97.62 86 ASN A CA 1
ATOM 673 C C . ASN A 1 86 ? -12.877 4.466 -13.898 1.00 97.62 86 ASN A C 1
ATOM 675 O O . ASN A 1 86 ? -13.682 5.374 -14.101 1.00 97.62 86 ASN A O 1
ATOM 679 N N . THR A 1 87 ? -12.138 4.419 -12.787 1.00 98.38 87 THR A N 1
ATOM 680 C CA . THR A 1 87 ? -12.194 5.459 -11.751 1.00 98.38 87 THR A CA 1
ATOM 681 C C . THR A 1 87 ? -11.266 6.635 -12.084 1.00 98.38 87 THR A C 1
ATOM 683 O O . THR A 1 87 ? -10.513 6.602 -13.059 1.00 98.38 87 THR A O 1
ATOM 686 N N . ASN A 1 88 ? -11.298 7.688 -11.262 1.00 98.06 88 ASN A N 1
ATOM 687 C CA . ASN A 1 88 ? -10.311 8.776 -11.316 1.00 98.06 88 ASN A CA 1
ATOM 688 C C . ASN A 1 88 ? -9.081 8.521 -10.426 1.00 98.06 88 ASN A C 1
ATOM 690 O O . ASN A 1 88 ? -8.163 9.339 -10.404 1.00 98.06 88 ASN A O 1
ATOM 694 N N . TYR A 1 89 ? -9.053 7.401 -9.697 1.00 98.25 89 TYR A N 1
ATOM 695 C CA . TYR A 1 89 ? -7.873 6.984 -8.949 1.00 98.25 89 TYR A CA 1
ATOM 696 C C . TYR A 1 89 ? -6.802 6.469 -9.916 1.00 98.25 89 TYR A C 1
ATOM 698 O O . TYR A 1 89 ? -7.129 5.879 -10.947 1.00 98.25 89 TYR A O 1
ATOM 706 N N . HIS A 1 90 ? -5.535 6.691 -9.581 1.00 98.56 90 HIS A N 1
ATOM 707 C CA . HIS A 1 90 ? -4.393 6.176 -10.329 1.00 98.56 90 HIS A CA 1
ATOM 708 C C . HIS A 1 90 ? -3.564 5.290 -9.405 1.00 98.56 90 HIS A C 1
ATOM 710 O O . HIS A 1 90 ? -3.417 5.608 -8.227 1.00 98.56 90 HIS A O 1
ATOM 716 N N . TYR A 1 91 ? -3.046 4.192 -9.943 1.00 98.75 91 TYR A N 1
ATOM 717 C CA . TYR A 1 91 ? -2.185 3.261 -9.221 1.00 98.75 91 TYR A CA 1
ATOM 718 C C . TYR A 1 91 ? -0.786 3.242 -9.837 1.00 98.75 91 TYR A C 1
ATOM 720 O O . TYR A 1 91 ? -0.628 3.614 -11.003 1.00 98.75 91 TYR A O 1
ATOM 728 N N . ILE A 1 92 ? 0.210 2.799 -9.069 1.00 98.75 92 ILE A N 1
ATOM 729 C CA . ILE A 1 92 ? 1.581 2.623 -9.550 1.00 98.75 92 ILE A CA 1
ATOM 730 C C . ILE A 1 92 ? 1.715 1.243 -10.186 1.00 98.75 92 ILE A C 1
ATOM 732 O O . ILE A 1 92 ? 1.501 0.222 -9.531 1.00 98.75 92 ILE A O 1
ATOM 736 N N . VAL A 1 93 ? 2.071 1.219 -11.467 1.00 98.50 93 VAL A N 1
ATOM 737 C CA . VAL A 1 93 ? 2.220 0.004 -12.265 1.00 98.50 93 VAL A CA 1
ATOM 738 C C . VAL A 1 93 ? 3.412 -0.805 -11.743 1.00 98.50 93 VAL A C 1
ATOM 740 O O . VAL A 1 93 ? 4.535 -0.307 -11.785 1.00 98.50 93 VAL A O 1
ATOM 743 N N . PRO A 1 94 ? 3.215 -2.047 -11.259 1.00 98.25 94 PRO A N 1
ATOM 744 C CA . PRO A 1 94 ? 4.333 -2.915 -10.912 1.00 98.25 94 PRO A CA 1
ATOM 745 C C . PRO A 1 94 ? 5.148 -3.281 -12.154 1.00 98.25 94 PRO A C 1
ATOM 747 O O . PRO A 1 94 ? 4.584 -3.649 -13.186 1.00 98.25 94 PRO A O 1
ATOM 750 N N . GLU A 1 95 ? 6.472 -3.258 -12.038 1.00 97.88 95 GLU A N 1
ATOM 751 C CA . GLU A 1 95 ? 7.381 -3.670 -13.109 1.00 97.88 95 GLU A CA 1
ATOM 752 C C . GLU A 1 95 ? 8.068 -4.978 -12.705 1.00 97.88 95 GLU A C 1
ATOM 754 O O . GLU A 1 95 ? 8.865 -5.042 -11.762 1.00 97.88 95 GLU A O 1
ATOM 759 N N . TYR A 1 96 ? 7.704 -6.055 -13.394 1.00 96.38 96 TYR A N 1
ATOM 760 C CA . TYR A 1 96 ? 8.345 -7.349 -13.251 1.00 96.38 96 TYR A CA 1
ATOM 761 C C . TYR A 1 96 ? 9.540 -7.434 -14.205 1.00 96.38 96 TYR A C 1
ATOM 763 O O . TYR A 1 96 ? 9.391 -7.292 -15.412 1.00 96.38 96 TYR A O 1
ATOM 771 N N . GLU A 1 97 ? 10.725 -7.669 -13.653 1.00 95.69 97 GLU A N 1
ATOM 772 C CA . GLU A 1 97 ? 12.014 -7.746 -14.351 1.00 95.69 97 GLU A CA 1
ATOM 773 C C . GLU A 1 97 ? 12.666 -9.134 -14.150 1.00 95.69 97 GLU A C 1
ATOM 775 O O . GLU A 1 97 ? 13.885 -9.286 -14.210 1.00 95.69 97 GLU A O 1
ATOM 780 N N . GLY A 1 98 ? 11.867 -10.171 -13.860 1.00 92.88 98 GLY A N 1
ATOM 781 C CA . GLY A 1 98 ? 12.360 -11.532 -13.603 1.00 92.88 98 GLY A CA 1
ATOM 782 C C . GLY A 1 98 ? 12.818 -11.797 -12.162 1.00 92.88 98 GLY A C 1
ATOM 783 O O . GLY A 1 98 ? 13.325 -12.880 -11.862 1.00 92.88 98 GLY A O 1
ATOM 784 N N . GLN A 1 99 ? 12.632 -10.845 -11.242 1.00 92.00 99 GLN A N 1
ATOM 785 C CA . GLN A 1 99 ? 12.951 -11.025 -9.825 1.00 92.00 99 GLN A CA 1
ATOM 786 C C . GLN A 1 99 ? 12.149 -12.168 -9.183 1.00 92.00 99 GLN A C 1
ATOM 788 O O . GLN A 1 99 ? 11.012 -12.468 -9.551 1.00 92.00 99 GLN A O 1
ATOM 793 N N . ARG A 1 100 ? 12.725 -12.800 -8.156 1.00 92.25 100 ARG A N 1
ATOM 794 C CA . ARG A 1 100 ? 12.010 -13.783 -7.336 1.00 92.25 100 ARG A CA 1
ATOM 795 C C . ARG A 1 100 ? 11.091 -13.064 -6.349 1.00 92.25 100 ARG A C 1
ATOM 797 O O . ARG A 1 100 ? 11.558 -12.233 -5.574 1.00 92.25 100 ARG A O 1
ATOM 804 N N . PHE A 1 101 ? 9.816 -13.452 -6.312 1.00 93.81 101 PHE A N 1
ATOM 805 C CA . PHE A 1 101 ? 8.892 -12.976 -5.282 1.00 93.81 101 PHE A CA 1
ATOM 806 C C . PHE A 1 101 ? 9.356 -13.402 -3.888 1.00 93.81 101 PHE A C 1
ATOM 808 O O . PHE A 1 101 ? 9.707 -14.565 -3.659 1.00 93.81 101 PHE A O 1
ATOM 815 N N . GLN A 1 102 ? 9.311 -12.467 -2.948 1.00 94.62 102 GLN A N 1
ATOM 816 C CA . GLN A 1 102 ? 9.623 -12.712 -1.544 1.00 94.62 102 GLN A CA 1
ATOM 817 C C . GLN A 1 102 ? 8.742 -11.848 -0.653 1.00 94.62 102 GLN A C 1
ATOM 819 O O . GLN A 1 102 ? 8.451 -10.709 -0.995 1.00 94.62 102 GLN A O 1
ATOM 824 N N . LEU A 1 103 ? 8.330 -12.381 0.496 1.00 97.19 103 LEU A N 1
ATOM 825 C CA . LEU A 1 103 ? 7.573 -11.604 1.472 1.00 97.19 103 LEU A CA 1
ATOM 826 C C . LEU A 1 103 ? 8.531 -10.664 2.216 1.00 97.19 103 LEU A C 1
ATOM 828 O O . LEU A 1 103 ? 9.302 -11.118 3.060 1.00 97.19 103 LEU A O 1
ATOM 832 N N . THR A 1 104 ? 8.499 -9.375 1.883 1.00 97.31 104 THR A N 1
ATOM 833 C CA . THR A 1 104 ? 9.364 -8.336 2.481 1.00 97.31 104 THR A CA 1
ATOM 834 C C . THR A 1 104 ? 8.789 -7.801 3.793 1.00 97.31 104 THR A C 1
ATOM 836 O O . THR A 1 104 ? 9.527 -7.426 4.700 1.00 97.31 104 THR A O 1
ATOM 839 N N . GLU A 1 105 ? 7.462 -7.807 3.901 1.00 95.31 105 GLU A N 1
ATOM 840 C CA . GLU A 1 105 ? 6.675 -7.432 5.068 1.00 95.31 105 GLU A CA 1
ATOM 841 C C . GLU A 1 105 ? 5.336 -8.180 5.009 1.00 95.31 105 GLU A C 1
ATOM 843 O O . GLU A 1 105 ? 4.834 -8.473 3.931 1.00 95.31 105 GLU A O 1
ATOM 848 N N . ASN A 1 106 ? 4.705 -8.469 6.148 1.00 96.50 106 ASN A N 1
ATOM 849 C CA . ASN A 1 106 ? 3.318 -8.936 6.180 1.00 96.50 106 ASN A CA 1
ATOM 850 C C . ASN A 1 106 ? 2.378 -7.798 6.610 1.00 96.50 106 ASN A C 1
ATOM 852 O O . ASN A 1 106 ? 1.767 -7.851 7.679 1.00 96.50 106 ASN A O 1
ATOM 856 N N . LYS A 1 107 ? 2.268 -6.762 5.768 1.00 95.62 107 LYS A N 1
ATOM 857 C CA . LYS A 1 107 ? 1.435 -5.569 6.011 1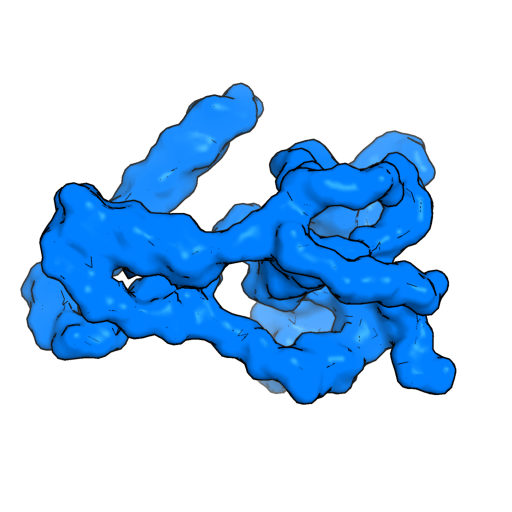.00 95.62 107 LYS A CA 1
ATOM 858 C C . LYS A 1 107 ? -0.009 -5.886 6.470 1.00 95.62 107 LYS A C 1
ATOM 860 O O . LYS A 1 107 ? -0.476 -5.262 7.424 1.00 95.62 107 LYS A O 1
ATOM 865 N N . PRO A 1 108 ? -0.724 -6.867 5.886 1.00 97.12 108 PRO A N 1
ATOM 866 C CA . PRO A 1 108 ? -2.078 -7.243 6.307 1.00 97.12 108 PRO A CA 1
ATOM 867 C C . PRO A 1 108 ? -2.129 -7.775 7.742 1.00 97.12 108 PRO A C 1
ATOM 869 O O . PRO A 1 108 ? -3.035 -7.437 8.505 1.00 97.12 108 PRO A O 1
ATOM 872 N N . LEU A 1 109 ? -1.137 -8.582 8.132 1.00 97.88 109 LEU A N 1
ATOM 873 C CA . LEU A 1 109 ? -1.008 -9.076 9.500 1.00 97.88 109 LEU A CA 1
ATOM 874 C C . LEU A 1 109 ? -0.657 -7.947 10.473 1.00 97.88 109 LEU A C 1
ATOM 876 O O . LEU A 1 109 ? -1.220 -7.909 11.568 1.00 97.88 109 LEU A O 1
ATOM 880 N N . THR A 1 110 ? 0.238 -7.036 10.083 1.00 97.31 110 THR A N 1
ATOM 881 C CA . THR A 1 110 ? 0.579 -5.840 10.867 1.00 97.31 110 THR A CA 1
ATOM 882 C C . THR A 1 110 ? -0.672 -5.002 11.137 1.00 97.31 110 THR A C 1
ATOM 884 O O . THR A 1 110 ? -0.983 -4.729 12.295 1.00 97.31 110 THR A O 1
ATOM 887 N N . ALA A 1 111 ? -1.454 -4.691 10.097 1.00 97.94 111 ALA A N 1
ATOM 888 C CA . ALA A 1 111 ? -2.689 -3.915 10.216 1.00 97.94 111 ALA A CA 1
ATOM 889 C C . ALA A 1 111 ? -3.751 -4.616 11.080 1.00 97.94 111 ALA A C 1
ATOM 891 O O . ALA A 1 111 ? -4.395 -3.985 11.917 1.00 97.94 111 ALA A O 1
ATOM 892 N N . TYR A 1 112 ? -3.913 -5.935 10.925 1.00 98.56 112 TYR A N 1
ATOM 893 C CA . TYR A 1 112 ? -4.821 -6.715 11.767 1.00 98.56 112 TYR A CA 1
ATOM 894 C C . TYR A 1 112 ? -4.417 -6.680 13.245 1.00 98.56 112 TYR A C 1
ATOM 896 O O . TYR A 1 112 ? -5.267 -6.515 14.121 1.00 98.56 112 TYR A O 1
ATOM 904 N N . ARG A 1 113 ? -3.119 -6.841 13.532 1.00 98.56 113 ARG A N 1
ATOM 905 C CA . ARG A 1 113 ? -2.597 -6.806 14.902 1.00 98.56 113 ARG A CA 1
ATOM 906 C C . ARG A 1 113 ? -2.760 -5.425 15.530 1.00 98.56 113 ARG A C 1
ATOM 908 O O . ARG A 1 113 ? -3.226 -5.387 16.661 1.00 98.56 113 ARG A O 1
ATOM 915 N N . GLU A 1 114 ? -2.470 -4.346 14.797 1.00 98.50 114 GLU A N 1
ATOM 916 C CA . GLU A 1 114 ? -2.671 -2.956 15.247 1.00 98.50 114 GLU A CA 1
ATOM 917 C C . GLU A 1 114 ? -4.135 -2.714 15.644 1.00 98.50 114 GLU A C 1
ATOM 919 O O . GLU A 1 114 ? -4.419 -2.340 16.780 1.00 98.50 114 GLU A O 1
ATOM 924 N N . ALA A 1 115 ? -5.085 -3.025 14.756 1.00 98.56 115 ALA A N 1
ATOM 925 C CA . ALA A 1 115 ? -6.511 -2.852 15.037 1.00 98.56 115 ALA A CA 1
ATOM 926 C C . ALA A 1 115 ? -6.974 -3.660 16.264 1.00 98.56 115 ALA A C 1
ATOM 928 O O . ALA A 1 115 ? -7.755 -3.173 17.091 1.00 98.56 115 ALA A O 1
ATOM 929 N N . LYS A 1 116 ? -6.469 -4.892 16.405 1.00 98.50 116 LYS A N 1
ATOM 930 C CA . LYS A 1 116 ? -6.814 -5.775 17.520 1.00 98.50 116 LYS A CA 1
ATOM 931 C C . LYS A 1 116 ? -6.232 -5.290 18.847 1.00 98.50 116 LYS A C 1
ATOM 933 O O . LYS A 1 116 ? -6.943 -5.348 19.845 1.00 98.50 116 LYS A O 1
ATOM 938 N N . SER A 1 117 ? -4.969 -4.862 18.881 1.00 98.50 117 SER A N 1
ATOM 939 C CA . SER A 1 117 ? -4.304 -4.453 20.123 1.00 98.50 117 SER A CA 1
ATOM 940 C C . SER A 1 117 ? -4.747 -3.078 20.606 1.00 98.50 117 SER A C 1
ATOM 942 O O . SER A 1 117 ? -4.911 -2.896 21.805 1.00 98.50 117 SER A O 1
ATOM 944 N N . GLU A 1 118 ? -4.955 -2.131 19.691 1.00 98.44 118 GLU A N 1
ATOM 945 C CA . GLU A 1 118 ? -5.220 -0.730 20.041 1.00 98.44 118 GLU A CA 1
ATOM 946 C C . GLU A 1 118 ? -6.709 -0.472 20.323 1.00 98.44 118 GLU A C 1
ATOM 948 O O . GLU A 1 118 ? -7.049 0.349 21.168 1.00 98.44 118 GLU A O 1
ATOM 953 N N . LEU A 1 119 ? -7.615 -1.173 19.626 1.00 98.25 119 LEU A N 1
ATOM 954 C CA . LEU A 1 119 ? -9.059 -0.880 19.656 1.00 98.25 119 LEU A CA 1
ATOM 955 C C . LEU A 1 119 ? -9.942 -2.108 19.933 1.00 98.25 119 LEU A C 1
ATOM 957 O O . LEU A 1 119 ? -11.171 -2.005 19.923 1.00 98.25 119 LEU A O 1
ATOM 961 N N . GLY A 1 120 ? -9.345 -3.290 20.124 1.00 98.19 120 GLY A N 1
ATOM 962 C CA . GLY A 1 120 ? -10.087 -4.547 20.275 1.00 98.19 120 GLY A CA 1
ATOM 963 C C . GLY A 1 120 ? -10.812 -4.997 18.999 1.00 98.19 120 GLY A C 1
ATOM 964 O O . GLY A 1 120 ? -11.652 -5.897 19.051 1.00 98.19 120 GLY A O 1
ATOM 965 N N . ILE A 1 121 ? -10.506 -4.392 17.846 1.00 98.50 121 ILE A N 1
ATOM 966 C CA . ILE A 1 121 ? -11.185 -4.662 16.578 1.00 98.50 121 ILE A CA 1
ATOM 967 C C . ILE A 1 121 ? -10.619 -5.943 15.958 1.00 98.50 121 ILE A C 1
ATOM 969 O O . ILE A 1 121 ? -9.453 -6.010 15.568 1.00 98.50 121 ILE A O 1
ATOM 973 N N . LYS A 1 122 ? -11.465 -6.967 15.800 1.00 97.88 122 LYS A N 1
ATOM 974 C CA . LYS A 1 122 ? -11.164 -8.145 14.967 1.00 97.88 122 LYS A CA 1
ATOM 975 C C . LYS A 1 122 ? -11.411 -7.795 13.498 1.00 97.88 122 LYS A C 1
ATOM 977 O O . LYS A 1 122 ? -12.408 -8.211 12.916 1.00 97.88 122 LYS A O 1
ATOM 982 N N . GLY A 1 123 ? -10.529 -6.970 12.938 1.00 96.38 123 GLY A N 1
ATOM 983 C CA . GLY A 1 123 ? -10.676 -6.442 11.582 1.00 96.38 123 GLY A CA 1
ATOM 984 C C . GLY A 1 123 ? -10.678 -7.533 10.510 1.00 96.38 123 GLY A C 1
ATOM 985 O O . GLY A 1 123 ? -10.190 -8.640 10.728 1.00 96.38 123 GLY A O 1
ATOM 986 N N . LYS A 1 124 ? -11.200 -7.196 9.331 1.00 98.44 124 LYS A N 1
ATOM 987 C CA . LYS A 1 124 ? -11.191 -8.014 8.114 1.00 98.44 124 LYS A CA 1
ATOM 988 C C . LYS A 1 124 ? -10.040 -7.550 7.211 1.00 98.44 124 LYS A C 1
ATOM 990 O O . LYS A 1 124 ? -10.188 -6.503 6.574 1.00 98.44 124 LYS A O 1
ATOM 995 N N . PRO A 1 125 ? -8.906 -8.276 7.142 1.00 98.19 125 PRO A N 1
ATOM 996 C CA . PRO A 1 125 ? -7.798 -7.899 6.273 1.00 98.19 125 PRO A CA 1
ATOM 997 C C . PRO A 1 125 ? -8.234 -7.836 4.813 1.00 98.19 125 PRO A C 1
ATOM 999 O O . PRO A 1 125 ? -8.936 -8.729 4.334 1.00 98.19 125 PRO A O 1
ATOM 1002 N N . VAL A 1 126 ? -7.808 -6.794 4.107 1.00 97.62 126 VAL A N 1
ATOM 1003 C CA . VAL A 1 126 ? -8.047 -6.639 2.671 1.00 97.62 126 VAL A CA 1
ATOM 1004 C C . VAL A 1 126 ? -6.734 -6.623 1.904 1.00 97.62 126 VAL A C 1
ATOM 1006 O O . VAL A 1 126 ? -5.719 -6.115 2.372 1.00 97.62 126 VAL A O 1
ATOM 1009 N N . LEU A 1 127 ? -6.757 -7.249 0.732 1.00 96.44 127 LEU A N 1
ATOM 1010 C CA . LEU A 1 127 ? -5.579 -7.594 -0.054 1.00 96.44 127 LEU A CA 1
ATOM 1011 C C . LEU A 1 127 ? -5.907 -7.413 -1.530 1.00 96.44 127 LEU A C 1
ATOM 1013 O O . LEU A 1 127 ? -7.011 -7.757 -1.961 1.00 96.44 127 LEU A O 1
ATOM 1017 N N . LEU A 1 128 ? -4.936 -6.957 -2.318 1.00 97.62 128 LEU A N 1
ATOM 1018 C CA . LEU A 1 128 ? -5.028 -7.083 -3.765 1.00 97.62 128 LEU A CA 1
ATOM 1019 C C . LEU A 1 128 ? -4.855 -8.558 -4.150 1.00 97.62 128 LEU A C 1
ATOM 1021 O O . LEU A 1 128 ? -3.900 -9.211 -3.729 1.00 97.62 128 LEU A O 1
ATOM 1025 N N . GLY A 1 129 ? -5.785 -9.091 -4.943 1.00 97.50 129 GLY A N 1
ATOM 1026 C CA . GLY A 1 129 ? -5.707 -10.474 -5.407 1.00 97.50 129 GLY A CA 1
ATOM 1027 C C . GLY A 1 129 ? -4.468 -10.709 -6.285 1.00 97.50 129 GLY A C 1
ATOM 1028 O O . GLY A 1 129 ? -4.148 -9.853 -7.112 1.00 97.50 129 GLY A O 1
ATOM 1029 N N . PRO A 1 130 ? -3.793 -11.869 -6.179 1.00 95.31 130 PRO A N 1
ATOM 1030 C CA . PRO A 1 130 ? -2.539 -12.127 -6.894 1.00 95.31 130 PRO A CA 1
ATOM 1031 C C . PRO A 1 130 ? -2.708 -12.122 -8.419 1.00 95.31 130 PRO A C 1
ATOM 1033 O O . PRO A 1 130 ? -1.864 -11.593 -9.134 1.00 95.31 130 PRO A O 1
ATOM 1036 N N . TYR A 1 131 ? -3.829 -12.641 -8.928 1.00 96.75 131 TYR A N 1
ATOM 1037 C CA . TYR A 1 131 ? -4.138 -12.569 -10.357 1.00 96.75 131 TYR A CA 1
ATOM 1038 C C . TYR A 1 131 ? -4.271 -11.117 -10.839 1.00 96.75 131 TYR A C 1
ATOM 1040 O O . TYR A 1 131 ? -3.715 -10.749 -11.871 1.00 96.75 131 TYR A O 1
ATOM 1048 N N . THR A 1 132 ? -4.978 -10.278 -10.077 1.00 97.62 132 THR A N 1
ATOM 1049 C CA . THR A 1 132 ? -5.144 -8.858 -10.400 1.00 97.62 132 THR A CA 1
ATOM 1050 C C . THR A 1 132 ? -3.812 -8.121 -10.341 1.00 97.62 132 THR A C 1
ATOM 1052 O O . THR A 1 132 ? -3.536 -7.348 -11.248 1.00 97.62 132 THR A O 1
ATOM 1055 N N . LEU A 1 133 ? -2.963 -8.392 -9.343 1.00 97.12 133 LEU A N 1
ATOM 1056 C CA . LEU A 1 133 ? -1.614 -7.824 -9.268 1.00 97.12 133 LEU A CA 1
ATOM 1057 C C . LEU A 1 133 ? -0.833 -8.085 -10.562 1.00 97.12 133 LEU A C 1
ATOM 1059 O O . LEU A 1 133 ? -0.353 -7.139 -11.179 1.00 97.12 133 LEU A O 1
ATOM 1063 N N . LEU A 1 134 ? -0.771 -9.344 -11.010 1.00 95.19 134 LEU A N 1
ATOM 1064 C CA . LEU A 1 134 ? -0.077 -9.700 -12.250 1.00 95.19 134 LEU A CA 1
ATOM 1065 C C . LEU A 1 134 ? -0.707 -9.019 -13.466 1.00 95.19 134 LEU A C 1
ATOM 1067 O O . LEU A 1 134 ? 0.005 -8.437 -14.275 1.00 95.19 134 LEU A O 1
ATOM 1071 N N . LYS A 1 135 ? -2.041 -9.004 -13.575 1.00 96.75 135 LYS A N 1
ATOM 1072 C CA . LYS A 1 135 ? -2.726 -8.335 -14.692 1.00 96.75 135 LYS A CA 1
ATOM 1073 C C . LYS A 1 135 ? -2.527 -6.824 -14.741 1.00 96.75 135 LYS A C 1
ATOM 1075 O O . LYS A 1 135 ? -2.625 -6.258 -15.824 1.00 96.75 135 LYS A O 1
ATOM 1080 N N . LEU A 1 136 ? -2.254 -6.194 -13.605 1.00 97.25 136 LEU A N 1
ATOM 1081 C CA . LEU A 1 136 ? -1.953 -4.768 -13.508 1.00 97.25 136 LEU A CA 1
ATOM 1082 C C . LEU A 1 136 ? -0.459 -4.447 -13.657 1.00 97.25 136 LEU A C 1
ATOM 1084 O O . LEU A 1 136 ? -0.118 -3.265 -13.714 1.00 97.25 136 LEU A O 1
ATOM 1088 N N . SER A 1 137 ? 0.406 -5.465 -13.695 1.00 97.06 137 SER A N 1
ATOM 1089 C CA . SER A 1 137 ? 1.861 -5.335 -13.839 1.00 97.06 137 SER A CA 1
ATOM 1090 C C . SER A 1 137 ? 2.283 -5.203 -15.307 1.00 97.06 137 SER A C 1
ATOM 1092 O O . SER A 1 137 ? 1.502 -5.467 -16.219 1.00 97.06 137 SER A O 1
ATOM 1094 N N . LYS A 1 138 ? 3.544 -4.842 -15.547 1.00 96.06 138 LYS A N 1
ATOM 1095 C CA . LYS A 1 138 ? 4.233 -4.963 -16.843 1.00 96.06 138 LYS A CA 1
ATOM 1096 C C . LYS A 1 138 ? 5.429 -5.913 -16.723 1.00 96.06 138 LYS A C 1
ATOM 1098 O O . LYS A 1 138 ? 5.915 -6.139 -15.619 1.00 96.06 138 LYS A O 1
ATOM 1103 N N . GLY A 1 139 ? 5.887 -6.460 -17.852 1.00 90.38 139 GLY A N 1
ATOM 1104 C CA . GLY A 1 139 ? 7.116 -7.267 -17.933 1.00 90.38 139 GLY A CA 1
ATOM 1105 C C . GLY A 1 139 ? 6.975 -8.758 -17.597 1.00 90.38 139 GLY A C 1
ATOM 1106 O O . GLY A 1 139 ? 7.981 -9.426 -17.404 1.00 90.38 139 GLY A O 1
ATOM 1107 N N . TYR A 1 140 ? 5.750 -9.294 -17.532 1.00 75.50 140 TYR A N 1
ATOM 1108 C CA . TYR A 1 140 ? 5.473 -10.712 -17.239 1.00 75.50 140 TYR A CA 1
ATOM 1109 C C . TYR A 1 140 ? 5.183 -11.575 -18.488 1.00 75.50 140 TYR A C 1
ATOM 1111 O O . TYR A 1 140 ? 4.563 -12.631 -18.352 1.00 75.50 140 TYR A O 1
ATOM 1119 N N . GLU A 1 141 ? 5.576 -11.112 -19.682 1.00 60.28 141 GLU A N 1
ATOM 1120 C CA . GLU A 1 141 ? 5.406 -11.858 -20.947 1.00 60.28 141 GLU A CA 1
ATOM 1121 C C . GLU A 1 141 ? 6.260 -13.130 -21.019 1.00 60.28 141 GLU A C 1
ATOM 1123 O O . GLU A 1 141 ? 7.434 -13.093 -20.582 1.00 60.28 141 GLU A O 1
#